Protein AF-A0A068VEI1-F1 (afdb_monomer_lite)

Sequence (54 aa):
MAVEDLIEMKFRLADGSDIGPSKFSPSTIVLSLKEKITSLWPKGYSLLKSTQKC

pLDDT: mean 73.9, std 14.87, range [39.41, 89.75]

Radius of gyration: 15.4 Å; chains: 1; bounding box: 40×17×46 Å

Organism: Coffea canephora (NCBI:txid49390)

Structure (mmCIF, N/CA/C/O backbone):
data_AF-A0A068VEI1-F1
#
_entry.id   AF-A0A068VEI1-F1
#
loop_
_atom_site.group_PDB
_atom_site.id
_atom_site.type_symbol
_atom_site.label_atom_id
_atom_site.label_alt_id
_atom_site.label_comp_id
_atom_site.label_asym_id
_atom_site.label_entity_id
_atom_site.label_seq_id
_atom_site.pdbx_PDB_ins_code
_atom_site.Cartn_x
_atom_site.Cartn_y
_atom_site.Cartn_z
_atom_site.occupancy
_atom_site.B_iso_or_equiv
_atom_site.auth_seq_id
_atom_site.auth_comp_id
_atom_site.auth_asym_id
_atom_site.auth_atom_id
_atom_site.pdbx_PDB_model_num
ATOM 1 N N . MET A 1 1 ? 17.525 9.391 -20.785 1.00 42.12 1 MET A N 1
ATOM 2 C CA . MET A 1 1 ? 17.358 9.677 -19.346 1.00 42.12 1 MET A CA 1
ATOM 3 C C . MET A 1 1 ? 16.278 8.742 -18.847 1.00 42.12 1 MET A C 1
ATOM 5 O O . MET A 1 1 ? 15.222 8.724 -19.465 1.00 42.12 1 MET A O 1
ATOM 9 N N . ALA A 1 2 ? 16.572 7.895 -17.860 1.00 53.75 2 ALA A N 1
ATOM 10 C CA . ALA A 1 2 ? 15.583 6.987 -17.292 1.00 53.75 2 ALA A CA 1
ATOM 11 C C . ALA A 1 2 ? 14.535 7.842 -16.578 1.00 53.75 2 ALA A C 1
ATOM 13 O O . ALA A 1 2 ? 14.790 8.364 -15.497 1.00 53.75 2 ALA A O 1
ATOM 14 N N . VAL A 1 3 ? 13.406 8.070 -17.246 1.00 55.44 3 VAL A N 1
ATOM 15 C CA . VAL A 1 3 ? 12.181 8.469 -16.567 1.00 55.44 3 VAL A CA 1
ATOM 16 C C . VAL A 1 3 ? 11.945 7.376 -15.543 1.00 55.44 3 VAL A C 1
ATOM 18 O O . VAL A 1 3 ? 11.743 6.221 -15.896 1.00 55.44 3 VAL A O 1
ATOM 21 N N . GLU A 1 4 ? 12.131 7.698 -14.271 1.00 62.12 4 GLU A N 1
ATOM 22 C CA . GLU A 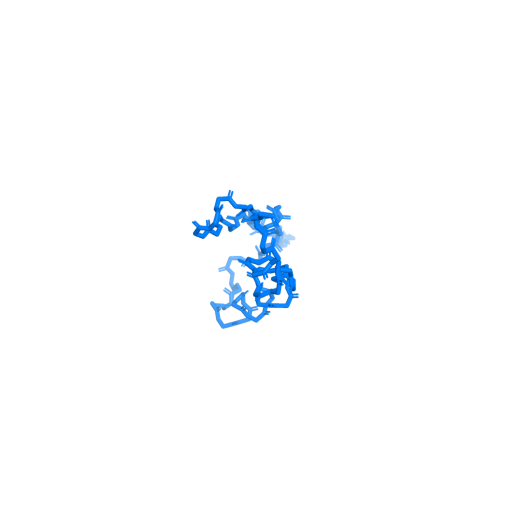1 4 ? 11.743 6.786 -13.215 1.00 62.12 4 GLU A CA 1
ATOM 23 C C . GLU A 1 4 ? 10.229 6.625 -13.370 1.00 62.12 4 GLU A C 1
ATOM 25 O O . GLU A 1 4 ? 9.484 7.548 -13.040 1.00 62.12 4 GLU A O 1
ATOM 30 N N . ASP A 1 5 ? 9.783 5.512 -13.964 1.00 73.94 5 ASP A N 1
ATOM 31 C CA . ASP A 1 5 ? 8.374 5.130 -14.128 1.00 73.94 5 ASP A CA 1
ATOM 32 C C . ASP A 1 5 ? 7.752 4.861 -12.748 1.00 73.94 5 ASP A C 1
ATOM 34 O O . ASP A 1 5 ? 7.355 3.749 -12.407 1.00 73.94 5 ASP A O 1
ATOM 38 N N . LEU A 1 6 ? 7.749 5.876 -11.885 1.00 82.69 6 LEU A N 1
ATOM 39 C CA . LEU A 1 6 ? 7.258 5.798 -10.529 1.00 82.69 6 LEU A CA 1
ATOM 40 C C . LEU A 1 6 ? 5.739 5.668 -10.591 1.00 82.69 6 LEU A C 1
ATOM 42 O O . LEU A 1 6 ? 5.020 6.626 -10.873 1.00 82.69 6 LEU A O 1
ATOM 46 N N . ILE A 1 7 ? 5.257 4.465 -10.314 1.00 85.50 7 ILE A N 1
ATOM 47 C CA . ILE A 1 7 ? 3.843 4.155 -10.229 1.00 85.50 7 ILE A CA 1
ATOM 48 C C . ILE A 1 7 ? 3.278 4.703 -8.922 1.00 85.50 7 ILE A C 1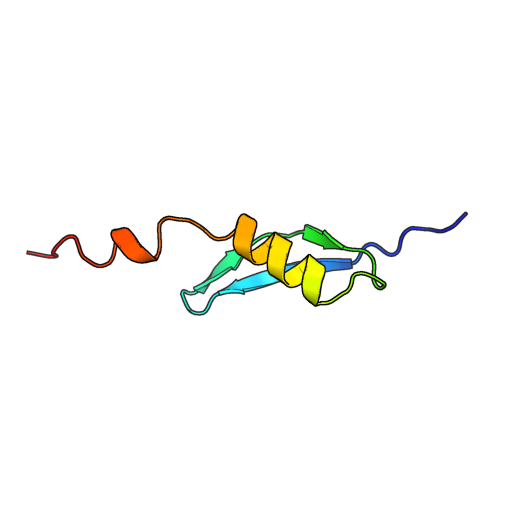
ATOM 50 O O . ILE A 1 7 ? 3.804 4.462 -7.834 1.00 85.50 7 ILE A O 1
ATOM 54 N N . GLU A 1 8 ? 2.190 5.455 -9.022 1.00 88.06 8 GLU A N 1
ATOM 55 C CA . GLU A 1 8 ? 1.478 5.952 -7.855 1.00 88.06 8 GLU A CA 1
ATOM 56 C C . GLU A 1 8 ? 0.457 4.899 -7.399 1.00 88.06 8 GLU A C 1
ATOM 58 O O . GLU A 1 8 ? -0.445 4.518 -8.145 1.00 88.06 8 GLU A O 1
ATOM 63 N N . MET A 1 9 ? 0.618 4.386 -6.179 1.00 85.75 9 MET A N 1
ATOM 64 C CA . MET A 1 9 ? -0.248 3.364 -5.588 1.00 85.75 9 MET A CA 1
ATOM 65 C C . MET A 1 9 ? -0.894 3.861 -4.298 1.00 85.75 9 MET A C 1
ATOM 67 O O . MET A 1 9 ? -0.250 4.495 -3.463 1.00 85.75 9 MET A O 1
ATOM 71 N N . LYS A 1 10 ? -2.166 3.496 -4.118 1.00 86.94 10 LYS A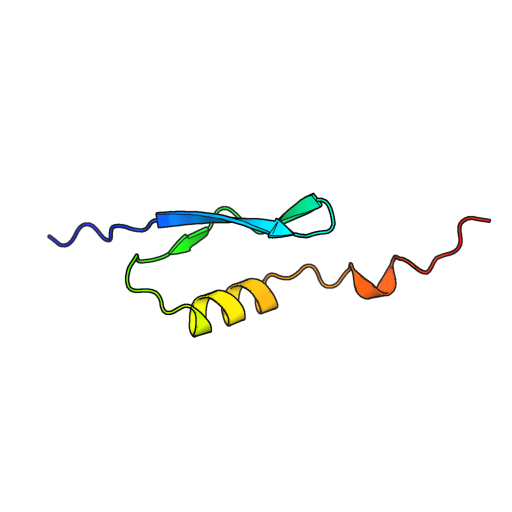 N 1
ATOM 72 C CA . LYS A 1 10 ? -2.911 3.630 -2.863 1.00 86.94 10 LYS A CA 1
ATOM 73 C C . LYS A 1 10 ? -3.360 2.258 -2.381 1.00 86.94 10 LYS A C 1
ATOM 75 O O . LYS A 1 10 ? -3.828 1.444 -3.183 1.00 86.94 10 LYS A O 1
ATOM 80 N N . PHE A 1 11 ? -3.258 2.010 -1.082 1.00 84.81 11 PHE A N 1
ATOM 81 C CA . PHE A 1 11 ? -3.654 0.738 -0.483 1.00 84.81 11 PHE A CA 1
ATOM 82 C C . PHE A 1 11 ? -4.914 0.940 0.339 1.00 84.81 11 PHE A C 1
ATOM 84 O O . PHE A 1 11 ? -4.886 1.606 1.367 1.00 84.81 11 PHE A O 1
ATOM 91 N N . ARG A 1 12 ? -6.029 0.362 -0.109 1.00 85.25 12 ARG A N 1
ATOM 92 C CA . ARG A 1 12 ? -7.261 0.356 0.680 1.00 85.25 12 ARG A CA 1
ATOM 93 C C . ARG A 1 12 ? -7.203 -0.784 1.688 1.00 85.25 12 ARG A C 1
ATOM 95 O O . ARG A 1 12 ? -7.061 -1.945 1.306 1.00 85.25 12 ARG A O 1
ATOM 102 N N . LEU A 1 13 ? -7.308 -0.441 2.962 1.00 82.44 13 LEU A N 1
ATOM 103 C CA . LEU A 1 13 ? -7.3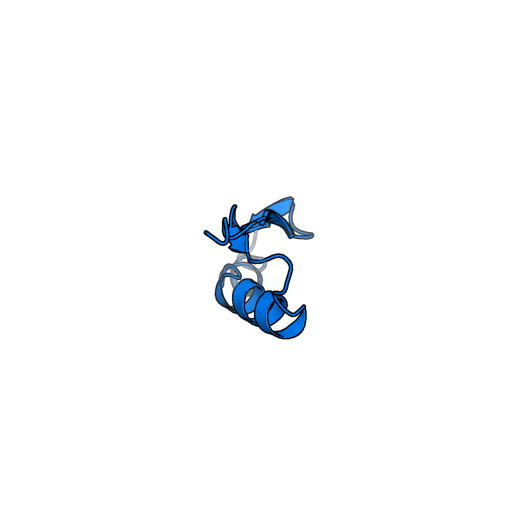70 -1.385 4.066 1.00 82.44 13 LEU A CA 1
ATOM 104 C C . LEU A 1 13 ? -8.765 -2.006 4.179 1.00 82.44 13 LEU A C 1
ATOM 106 O O . LEU A 1 13 ? -9.753 -1.450 3.700 1.00 82.44 13 LEU A O 1
ATOM 110 N N . ALA A 1 14 ? -8.850 -3.140 4.878 1.00 77.19 14 ALA A N 1
ATOM 111 C CA . ALA A 1 14 ? -10.119 -3.815 5.164 1.00 77.19 14 ALA A CA 1
ATOM 112 C C . ALA A 1 14 ? -11.092 -2.961 6.003 1.00 77.19 14 ALA A C 1
ATOM 114 O O . ALA A 1 14 ? -12.294 -3.190 5.962 1.00 77.19 14 ALA A O 1
ATOM 115 N N . ASP A 1 15 ? -10.582 -1.962 6.727 1.00 71.12 15 ASP A N 1
ATOM 116 C CA . ASP A 1 15 ? -11.377 -1.007 7.514 1.00 71.12 15 ASP A CA 1
ATOM 117 C C . ASP A 1 15 ? -11.993 0.115 6.649 1.00 71.12 15 ASP A C 1
ATOM 119 O O . ASP A 1 15 ? -12.747 0.945 7.138 1.00 71.12 15 ASP A O 1
ATOM 123 N N . GLY A 1 16 ? -11.672 0.157 5.351 1.00 78.19 16 GLY A N 1
ATOM 124 C CA . GLY A 1 16 ? -12.148 1.181 4.418 1.00 78.19 16 GLY A CA 1
ATOM 125 C C . GLY A 1 16 ? -11.241 2.406 4.306 1.00 78.19 16 GLY A C 1
ATOM 126 O O . GLY A 1 16 ? -11.408 3.187 3.374 1.00 78.19 16 GLY A O 1
ATOM 127 N N . SER A 1 17 ? -10.247 2.551 5.184 1.00 79.75 17 SER A N 1
ATOM 128 C CA . SER A 1 17 ? -9.242 3.612 5.080 1.00 79.75 17 SER A CA 1
ATOM 129 C C . SER A 1 17 ? -8.221 3.341 3.981 1.00 79.75 17 SER A C 1
ATOM 131 O O . SER A 1 17 ? -7.868 2.192 3.704 1.00 79.75 17 SER A O 1
ATOM 133 N N . ASP A 1 18 ? -7.704 4.403 3.386 1.00 85.06 18 ASP A N 1
ATOM 134 C CA . ASP A 1 18 ? -6.611 4.362 2.425 1.00 85.06 18 ASP A CA 1
ATOM 135 C C . ASP A 1 18 ? -5.266 4.726 3.071 1.00 85.06 18 ASP A C 1
ATOM 137 O O . ASP A 1 18 ? -5.160 5.637 3.889 1.00 85.06 18 ASP A O 1
ATOM 141 N N . ILE A 1 19 ? -4.221 3.985 2.699 1.00 81.81 19 ILE A N 1
ATOM 142 C CA . ILE A 1 19 ? -2.827 4.356 2.934 1.00 81.81 19 ILE A CA 1
ATOM 143 C C . ILE A 1 19 ? -2.261 4.891 1.620 1.00 81.81 19 ILE A C 1
ATOM 145 O O . ILE A 1 19 ? -2.077 4.138 0.654 1.00 81.81 19 ILE A O 1
ATOM 149 N N . GLY A 1 20 ? -1.930 6.182 1.629 1.00 75.62 20 GLY A N 1
ATOM 150 C CA . GLY A 1 20 ? -1.251 6.870 0.533 1.00 75.62 20 GLY A CA 1
ATOM 151 C C . GLY A 1 20 ? -2.168 7.253 -0.633 1.00 75.62 20 GLY A C 1
ATOM 152 O O . GLY A 1 20 ? -3.261 6.714 -0.805 1.00 75.62 20 GLY A O 1
ATOM 153 N N . PRO A 1 21 ? -1.691 8.194 -1.456 1.00 75.56 21 PRO A N 1
ATOM 154 C CA . PRO A 1 21 ? -0.941 7.801 -2.650 1.00 75.56 21 PRO A CA 1
ATOM 155 C C . PRO A 1 21 ? 0.573 7.867 -2.425 1.00 75.56 21 PRO A C 1
ATOM 157 O O . PRO A 1 21 ? 1.103 8.830 -1.877 1.00 75.56 21 PRO A O 1
ATOM 160 N N . SER A 1 22 ? 1.290 6.820 -2.820 1.00 84.19 22 SER A N 1
ATOM 161 C CA . SER A 1 22 ? 2.750 6.738 -2.724 1.00 84.19 22 SER A CA 1
ATOM 162 C C . SER A 1 22 ? 3.347 6.292 -4.049 1.00 84.19 22 SER A C 1
ATOM 164 O O . SER A 1 22 ? 2.810 5.416 -4.719 1.00 84.19 22 SER A O 1
ATOM 166 N N . LYS A 1 23 ? 4.465 6.914 -4.418 1.00 86.06 23 LYS A N 1
ATOM 167 C CA . LYS A 1 23 ? 5.186 6.663 -5.665 1.00 86.06 23 LYS A CA 1
ATOM 168 C C . LYS A 1 23 ? 6.222 5.564 -5.450 1.00 86.06 23 LYS A C 1
ATOM 170 O O . LYS A 1 23 ? 7.065 5.679 -4.559 1.00 86.06 23 LYS A O 1
ATOM 175 N N . PHE A 1 24 ? 6.165 4.511 -6.255 1.00 85.19 24 PHE A N 1
ATOM 176 C CA . PHE A 1 24 ? 7.083 3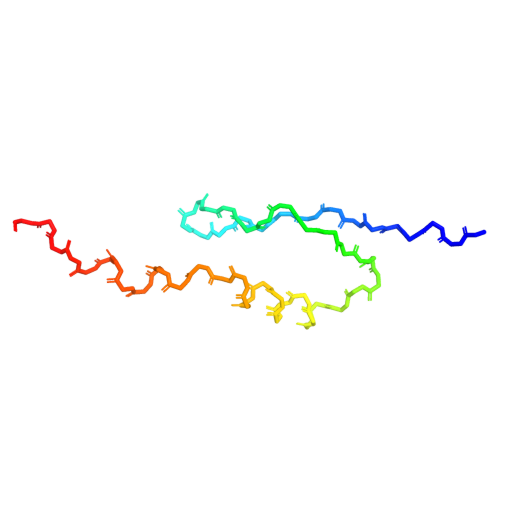.376 -6.196 1.00 85.19 24 PHE A CA 1
ATOM 177 C C . PHE A 1 24 ? 7.644 3.081 -7.578 1.00 85.19 24 PHE A C 1
ATOM 179 O O . PHE A 1 24 ? 6.932 3.180 -8.565 1.00 85.19 24 PHE A O 1
ATOM 186 N N . SER A 1 25 ? 8.903 2.672 -7.671 1.00 84.00 25 SER A N 1
ATOM 187 C CA . SER A 1 25 ? 9.449 2.175 -8.937 1.00 84.00 25 SER A CA 1
ATOM 188 C C . SER A 1 25 ? 8.775 0.846 -9.307 1.00 84.00 25 SER A C 1
ATOM 190 O O . SER A 1 25 ? 8.463 0.066 -8.401 1.00 84.00 25 SER A O 1
ATOM 192 N N . PRO A 1 26 ? 8.610 0.514 -10.598 1.00 82.00 26 PRO A N 1
ATOM 193 C CA . PRO A 1 26 ? 7.966 -0.730 -11.023 1.00 82.00 26 PRO A CA 1
ATOM 194 C C . PRO A 1 26 ? 8.851 -1.954 -10.727 1.00 82.00 26 PRO A C 1
ATOM 196 O O . PRO A 1 26 ? 8.373 -3.080 -10.669 1.00 82.00 26 PRO A O 1
ATOM 199 N N . SER A 1 27 ? 10.141 -1.721 -10.475 1.00 83.81 27 SER A N 1
ATOM 200 C CA . SER A 1 27 ? 11.123 -2.681 -9.972 1.00 83.81 27 SER A CA 1
ATOM 201 C C . SER A 1 27 ? 11.107 -2.851 -8.445 1.00 83.81 27 SER A C 1
ATOM 203 O O . SER A 1 27 ? 11.887 -3.645 -7.916 1.00 83.81 27 SER A O 1
ATOM 205 N N . THR A 1 28 ? 10.256 -2.121 -7.710 1.00 83.56 28 THR A N 1
ATOM 206 C CA . THR A 1 28 ? 10.169 -2.239 -6.246 1.00 83.56 28 THR A CA 1
ATOM 207 C C . THR A 1 28 ? 9.685 -3.635 -5.871 1.00 83.56 28 THR A C 1
ATOM 209 O O . THR A 1 28 ? 8.599 -4.059 -6.259 1.00 83.56 28 THR A O 1
ATOM 212 N N . ILE A 1 29 ? 10.472 -4.343 -5.061 1.00 89.06 29 ILE A N 1
ATOM 213 C CA . ILE A 1 29 ? 10.097 -5.666 -4.568 1.00 89.06 29 ILE A CA 1
ATOM 214 C C . ILE A 1 29 ? 8.909 -5.588 -3.605 1.00 89.06 29 ILE A C 1
ATOM 216 O O . ILE A 1 29 ? 8.801 -4.685 -2.770 1.00 89.06 29 ILE A O 1
ATOM 220 N N . VAL A 1 30 ? 8.048 -6.605 -3.663 1.00 87.19 30 VAL A N 1
ATOM 221 C CA . VAL A 1 30 ? 6.869 -6.721 -2.790 1.00 87.19 30 VAL A CA 1
ATOM 222 C C . VAL A 1 30 ? 7.262 -6.715 -1.308 1.00 87.19 30 VAL A C 1
ATOM 224 O O . VAL A 1 30 ? 6.516 -6.200 -0.481 1.00 87.19 30 VAL A O 1
ATOM 227 N N . LEU A 1 31 ? 8.446 -7.233 -0.962 1.00 89.75 31 LEU A N 1
ATOM 228 C CA . LEU A 1 31 ? 8.955 -7.235 0.411 1.00 89.75 31 LEU A CA 1
ATOM 229 C C . LEU A 1 31 ? 9.130 -5.809 0.960 1.00 89.75 31 LEU A C 1
ATOM 231 O O . LEU A 1 31 ? 8.452 -5.443 1.915 1.00 89.75 31 LEU A O 1
ATOM 235 N N . SER A 1 32 ? 9.951 -4.980 0.309 1.00 86.69 32 SER A N 1
ATOM 236 C CA . SER A 1 32 ? 10.166 -3.580 0.705 1.00 86.69 32 SER A CA 1
ATOM 237 C C . SER A 1 32 ? 8.882 -2.752 0.649 1.00 86.69 32 SER A C 1
ATOM 239 O O . SER A 1 32 ? 8.692 -1.842 1.457 1.00 86.69 32 SER A O 1
ATOM 241 N N . LEU A 1 33 ? 7.976 -3.072 -0.281 1.00 86.44 33 LEU A N 1
ATOM 242 C CA . LEU A 1 33 ? 6.662 -2.439 -0.350 1.00 86.44 33 LEU A CA 1
ATOM 243 C C . LEU A 1 33 ? 5.826 -2.755 0.902 1.00 86.44 33 LEU A C 1
ATOM 245 O O . LEU A 1 33 ? 5.275 -1.842 1.517 1.00 86.44 33 LEU A O 1
ATOM 249 N N . LYS A 1 34 ? 5.784 -4.024 1.332 1.00 86.25 34 LYS A N 1
ATOM 250 C CA . LYS A 1 34 ? 5.083 -4.445 2.557 1.00 86.25 34 LYS A CA 1
ATOM 251 C C . LYS A 1 34 ? 5.669 -3.796 3.806 1.00 86.25 34 LYS A C 1
ATOM 253 O O . LYS A 1 34 ? 4.901 -3.380 4.671 1.00 86.25 34 LYS A O 1
ATOM 258 N N . GLU A 1 35 ? 6.989 -3.671 3.903 1.00 88.69 35 GLU A N 1
ATOM 259 C CA . GLU A 1 35 ? 7.629 -3.002 5.043 1.00 88.69 35 GLU A CA 1
ATOM 260 C C . GLU A 1 35 ? 7.243 -1.520 5.125 1.00 88.69 35 GLU A C 1
ATOM 262 O O . GLU A 1 35 ? 6.844 -1.044 6.190 1.00 88.69 35 GLU A O 1
ATOM 267 N N . LYS A 1 36 ? 7.247 -0.807 3.989 1.00 84.75 36 LYS A N 1
ATOM 268 C CA . LYS A 1 36 ? 6.775 0.586 3.920 1.00 84.75 36 LYS A CA 1
ATOM 269 C C . LYS A 1 36 ? 5.310 0.724 4.334 1.00 84.75 36 LYS A C 1
ATOM 271 O O . LYS A 1 36 ? 4.991 1.592 5.141 1.00 84.75 36 LYS A O 1
ATOM 276 N N . ILE A 1 37 ? 4.430 -0.141 3.826 1.00 83.06 37 ILE A N 1
ATOM 277 C CA . ILE A 1 37 ? 2.998 -0.130 4.177 1.00 83.06 37 ILE A CA 1
ATOM 278 C C . ILE A 1 37 ? 2.799 -0.416 5.669 1.00 83.06 37 ILE A C 1
ATOM 280 O O . ILE A 1 37 ? 1.989 0.238 6.316 1.00 83.06 37 ILE A O 1
ATOM 284 N N . THR A 1 38 ? 3.561 -1.358 6.229 1.00 83.00 38 THR A N 1
ATOM 285 C CA . THR A 1 38 ? 3.504 -1.703 7.658 1.00 83.00 38 THR A CA 1
ATOM 286 C C . THR A 1 38 ? 3.983 -0.541 8.532 1.00 83.00 38 THR A C 1
ATOM 288 O O . THR A 1 38 ? 3.419 -0.296 9.594 1.00 83.00 38 THR A O 1
ATOM 291 N N . SER A 1 39 ? 4.985 0.218 8.078 1.00 83.25 39 SER A N 1
ATOM 292 C CA . SER A 1 39 ? 5.478 1.416 8.770 1.00 83.25 39 SER A CA 1
ATOM 293 C C . SER A 1 39 ? 4.484 2.582 8.725 1.00 83.25 39 SER A C 1
ATOM 295 O O . SER A 1 39 ? 4.287 3.265 9.730 1.00 83.25 39 SER A O 1
ATOM 297 N N . LEU A 1 40 ? 3.824 2.778 7.580 1.00 80.81 40 LEU A N 1
ATOM 298 C CA . LEU A 1 40 ? 2.764 3.775 7.392 1.00 80.81 40 LEU A CA 1
ATOM 299 C C . LEU A 1 40 ? 1.432 3.364 8.028 1.00 80.81 40 LEU A C 1
ATOM 301 O O . LEU A 1 40 ? 0.481 4.147 8.015 1.00 80.81 40 LEU A O 1
ATOM 305 N N . TRP A 1 41 ? 1.343 2.147 8.563 1.00 79.06 41 TRP A N 1
ATOM 306 C CA . TRP A 1 41 ? 0.104 1.636 9.111 1.00 79.06 41 TRP A CA 1
ATOM 307 C C . TRP A 1 41 ? -0.355 2.504 10.289 1.00 79.06 41 TRP A C 1
ATOM 309 O O . TRP A 1 41 ? 0.400 2.693 11.251 1.00 79.06 41 TRP A O 1
ATOM 319 N N . PRO A 1 42 ? -1.595 3.020 10.262 1.00 72.62 42 PRO A N 1
ATOM 320 C CA . PRO A 1 42 ? -2.112 3.816 11.360 1.00 72.62 42 PRO A CA 1
ATOM 321 C C . PRO A 1 42 ? -2.104 3.000 12.656 1.00 72.62 42 PRO A C 1
ATOM 323 O O . PRO A 1 42 ? -2.803 1.996 12.798 1.00 72.62 42 PRO A O 1
ATOM 326 N N . LYS A 1 43 ? -1.319 3.450 13.638 1.00 68.31 43 LYS A N 1
ATOM 327 C CA . LYS A 1 43 ? -1.158 2.795 14.951 1.00 68.31 43 LYS A CA 1
ATOM 328 C C . LYS A 1 43 ? -2.455 2.746 15.785 1.00 68.31 43 LYS A C 1
ATOM 330 O O . LYS A 1 43 ? -2.471 2.144 16.851 1.00 68.31 43 LYS A O 1
ATOM 335 N N . GLY A 1 44 ? -3.539 3.369 15.313 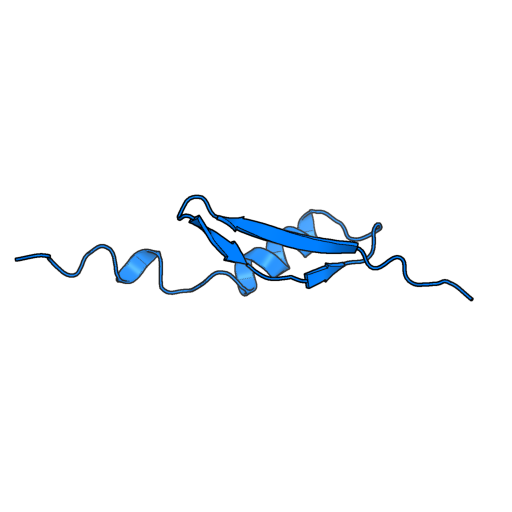1.00 60.22 44 GLY A N 1
ATOM 336 C CA . GLY A 1 44 ? -4.816 3.495 16.021 1.00 60.22 44 GLY A CA 1
ATOM 337 C C . GLY A 1 44 ? -5.818 2.349 15.829 1.00 60.22 44 GLY A C 1
ATOM 338 O O . GLY A 1 44 ? -6.809 2.310 16.555 1.00 60.22 44 GLY A O 1
ATOM 339 N N . TYR A 1 45 ? -5.599 1.404 14.905 1.00 56.19 45 TYR A N 1
ATOM 340 C CA . TYR A 1 45 ? -6.612 0.370 14.618 1.00 56.19 45 TYR A CA 1
ATOM 341 C C . TYR A 1 45 ? -6.806 -0.670 15.726 1.00 56.19 45 TYR A C 1
ATOM 343 O O . TYR A 1 45 ? -7.871 -1.282 15.789 1.00 56.19 45 TYR A O 1
ATOM 351 N N . SER A 1 46 ? -5.815 -0.882 16.592 1.00 52.47 46 SER A N 1
ATOM 352 C CA . SER A 1 46 ? -5.867 -1.918 17.632 1.00 52.47 46 SER A CA 1
ATOM 353 C C . SER A 1 46 ? -6.287 -1.407 19.011 1.00 52.47 46 SER A C 1
ATOM 355 O O . SER A 1 46 ? -6.710 -2.214 19.831 1.00 52.47 46 SER A O 1
ATOM 357 N N . LEU A 1 47 ? -6.218 -0.096 19.277 1.00 50.97 47 LEU A N 1
ATOM 358 C CA . LEU A 1 47 ? -6.479 0.454 20.618 1.00 50.97 47 LEU A CA 1
ATOM 359 C C . LEU A 1 47 ? -7.779 1.264 20.733 1.00 50.97 47 LEU A C 1
ATOM 361 O O . LEU A 1 47 ? -8.276 1.439 21.840 1.00 50.97 47 LEU A O 1
ATOM 365 N N . LEU A 1 48 ? -8.381 1.706 19.621 1.00 48.31 48 LEU A N 1
ATOM 366 C CA . LEU A 1 48 ? -9.616 2.510 19.653 1.00 48.31 48 LEU A CA 1
ATOM 367 C C . LEU A 1 48 ? -10.902 1.709 19.404 1.00 48.31 48 LEU A C 1
ATOM 369 O O . LEU A 1 48 ? -11.993 2.259 19.504 1.00 48.31 48 LEU A O 1
ATOM 373 N N . LYS A 1 49 ? -10.815 0.399 19.138 1.00 51.81 49 LYS A N 1
ATOM 374 C CA . LYS A 1 49 ? -12.011 -0.454 18.983 1.00 51.81 49 LYS A CA 1
ATOM 375 C C . LYS A 1 49 ? -12.596 -0.941 20.320 1.00 51.81 49 LYS A C 1
ATOM 377 O O . LYS A 1 49 ? -13.623 -1.607 20.312 1.00 51.81 49 LYS A O 1
ATOM 382 N N . SER A 1 50 ? -11.972 -0.603 21.456 1.00 49.59 50 SER A N 1
ATOM 383 C CA . SER A 1 50 ? -12.393 -1.057 22.792 1.00 49.59 50 SER A CA 1
ATOM 384 C C . SER A 1 50 ? -12.659 0.067 23.806 1.00 49.59 50 SER A C 1
ATOM 386 O O . SER A 1 50 ? -12.723 -0.207 25.003 1.00 49.59 50 SER A O 1
ATOM 388 N N . THR A 1 51 ? -12.884 1.315 23.384 1.00 47.44 51 THR A N 1
ATOM 389 C CA . THR A 1 51 ? -13.561 2.296 24.253 1.00 47.44 51 THR A CA 1
ATOM 390 C C . THR A 1 51 ? -15.046 2.291 23.918 1.00 47.44 51 THR A C 1
ATOM 392 O O . THR A 1 51 ? -15.550 3.109 23.156 1.00 47.44 51 THR A O 1
ATOM 395 N N . GLN A 1 52 ? -15.696 1.239 24.414 1.00 45.56 52 GLN A N 1
ATOM 396 C CA . GLN A 1 52 ? -16.975 1.305 25.112 1.00 45.56 52 GLN A CA 1
ATOM 397 C C . GLN A 1 52 ? -17.916 2.418 24.629 1.00 45.56 52 GLN A C 1
ATOM 399 O O . GLN A 1 52 ? -17.979 3.516 25.169 1.00 45.56 52 GLN A O 1
ATOM 404 N N . LYS A 1 53 ? -18.702 2.075 23.609 1.00 57.72 53 LYS A N 1
ATOM 405 C CA . LYS A 1 53 ? -20.066 2.575 23.500 1.00 57.72 53 LYS A CA 1
ATOM 406 C C . LYS A 1 53 ? -20.834 1.996 24.690 1.00 57.72 53 LYS A C 1
ATOM 408 O O . LYS A 1 53 ? -21.138 0.807 24.648 1.00 57.72 53 LYS A O 1
ATOM 413 N N . CYS A 1 54 ? -21.003 2.804 25.734 1.00 39.41 54 CYS A N 1
ATOM 414 C CA . CYS A 1 54 ? -22.106 2.867 26.704 1.00 39.41 54 CYS A CA 1
ATOM 415 C C . CYS A 1 54 ? -21.724 3.866 27.798 1.00 39.41 54 CYS A C 1
ATOM 417 O O . CYS A 1 54 ? -20.661 3.654 28.419 1.00 39.41 54 CYS A O 1
#

Secondary structure (DSSP, 8-state):
------EEEEEE-TTS-EEEEEEE-TT--HHHHHHHHHHSS-TTTTTSTTS---

InterPro domains:
  IPR029071 Ubiquitin-like domain superfamily [SSF54236] (3-44)
  IPR039540 UBL3-like, ubiquitin domain [PF13881] (5-46)
  IPR040015 UBL3-like [PTHR13169] (1-45)

Foldseek 3Di:
DPPQPFDFDWDQDPVRDIDDRDTHRPPDDPVVVVVVCVVSPPPPPPPPVPPDPD